Protein AF-A0A258L7W7-F1 (afdb_monomer)

Radius of gyration: 17.02 Å; Cα contacts (8 Å, |Δi|>4): 183; chains: 1; bounding box: 33×35×48 Å

Mean predicted aligned error: 6.88 Å

Nearest PDB structures (foldseek):
  2cfz-assembly1_A  TM=9.525E-01  e=1.573E-09  Pseudomonas aeruginosa PAO1
  2cg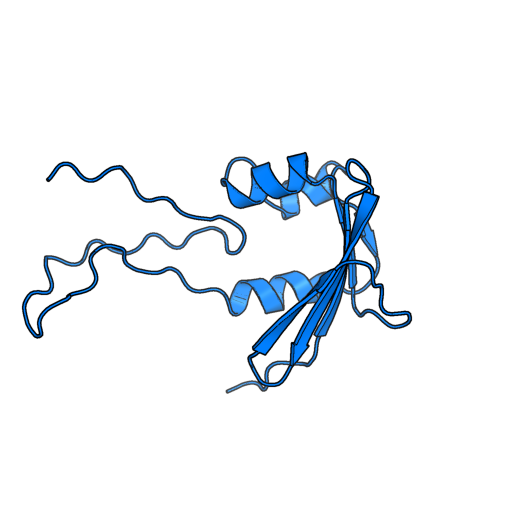2-assembly1_A-2  TM=9.544E-01  e=2.316E-09  Pseudomonas aeruginosa PAO1
  5a23-assembly1_C  TM=9.544E-01  e=4.139E-09  Pseudomonas aeruginosa
  2yhe-assembly3_C  TM=9.056E-01  e=9.753E-08  Pseudomonas sp. DSM 6611
  4av7-assembly3_E  TM=9.564E-01  e=2.737E-07  Pseudomonas sp. DSM 6611

Foldseek 3Di:
DPPQDWFWEWEAAVQVGKIWIWIQDPNDTDIDIPDDDPDGQKYKYAHPVVLVCCQAVVDPPVRCVVVVNIDMDHDPVVVVSQLVSADDDDPQDDPDPPPRDPDDPRDDGRSSYDDPDPPDDD

pLDDT: mean 86.19, std 13.38, range [42.31, 98.0]

Sequence (122 aa):
MKALKQVTINLITPDNGEKFVIEMDNATLTNIAGFQADNADLTLTINRSDLEQT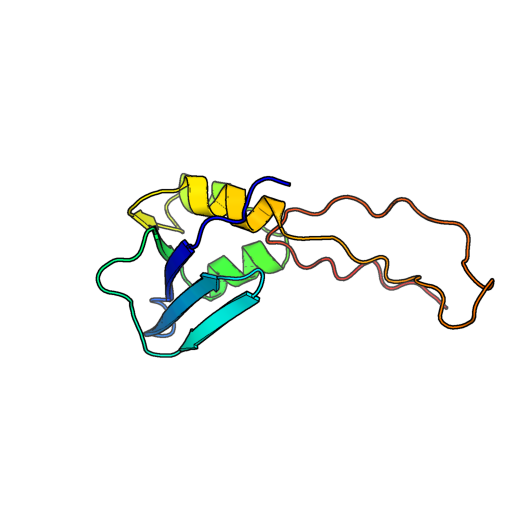MMGAKTLEAQIADGAAKVEGEIGVLKQLAATMIDFDPRFEIMPGTKGKTTAVAHADAYEAQAGKVIAE

Solvent-accessible surface area (backbone atoms only — not comparable to full-atom values): 7470 Å² total; per-residue (Å²): 132,81,79,82,72,72,44,37,33,25,40,35,19,75,80,80,68,49,32,23,28,36,38,36,50,96,96,39,80,47,76,40,80,80,40,70,60,96,82,40,51,24,38,42,38,34,36,55,74,58,50,48,34,17,31,63,61,75,40,55,66,67,57,33,41,73,74,60,63,27,45,79,47,74,48,69,67,54,56,56,55,54,37,73,70,53,78,87,78,65,91,71,62,56,89,51,95,89,61,60,62,88,81,70,81,76,76,84,65,61,64,65,34,59,83,80,67,78,87,72,83,130

Secondary structure (DSSP, 8-state):
-PPPPPEEEEEEETTTTEEEEEEEETTEEEEEET---TT-SEEEEE-HHHHHHHHTTSS-HHHHHHTTSEEEEE-THHHHHHHTT-----TT--SSTT--------PPPPTT----------

Structure (mmCIF, N/CA/C/O backbone):
data_AF-A0A258L7W7-F1
#
_entry.id   AF-A0A258L7W7-F1
#
loop_
_atom_site.group_PDB
_atom_site.id
_atom_site.type_symbol
_atom_site.label_atom_id
_atom_site.label_alt_id
_atom_site.label_comp_id
_atom_site.label_asym_id
_atom_site.label_entity_id
_atom_site.label_seq_id
_atom_site.pdbx_PDB_ins_code
_atom_site.Cartn_x
_atom_site.Cartn_y
_atom_site.Cartn_z
_atom_site.occupancy
_atom_site.B_iso_or_equiv
_atom_site.auth_seq_id
_atom_site.auth_comp_id
_atom_site.auth_asym_id
_atom_site.auth_atom_id
_atom_site.pdbx_PDB_model_num
ATOM 1 N N . MET A 1 1 ? 3.822 -24.293 -8.608 1.00 42.31 1 MET A N 1
ATOM 2 C CA . MET A 1 1 ? 3.197 -23.005 -8.244 1.00 42.31 1 MET A CA 1
ATOM 3 C C . MET A 1 1 ? 2.670 -23.130 -6.829 1.00 42.31 1 MET A C 1
ATOM 5 O O . MET A 1 1 ? 1.856 -24.010 -6.584 1.00 42.31 1 MET A O 1
ATOM 9 N N . LYS A 1 2 ? 3.194 -22.346 -5.883 1.00 48.69 2 LYS A N 1
ATOM 10 C CA . LYS A 1 2 ? 2.608 -22.256 -4.541 1.00 48.69 2 LYS A CA 1
ATOM 11 C C . LYS A 1 2 ? 1.327 -21.432 -4.701 1.00 48.69 2 LYS A C 1
ATOM 13 O O . LYS A 1 2 ? 1.397 -20.375 -5.320 1.00 48.69 2 LYS A O 1
ATOM 18 N N . ALA A 1 3 ? 0.181 -21.940 -4.256 1.00 55.38 3 ALA A N 1
ATOM 19 C CA . ALA A 1 3 ? -1.059 -21.170 -4.304 1.00 55.38 3 ALA A CA 1
ATOM 20 C C . ALA A 1 3 ? -0.843 -19.836 -3.571 1.00 55.38 3 ALA A C 1
ATOM 22 O O . ALA A 1 3 ? -0.252 -19.825 -2.486 1.00 55.38 3 ALA A O 1
ATOM 23 N N . LEU A 1 4 ? -1.264 -18.729 -4.185 1.00 61.53 4 LEU A N 1
ATOM 24 C CA . LEU A 1 4 ? -1.290 -17.434 -3.514 1.00 61.53 4 LEU A CA 1
ATOM 25 C C . LEU A 1 4 ? -2.257 -17.568 -2.341 1.00 61.53 4 LEU A C 1
ATOM 27 O O . LEU A 1 4 ? -3.418 -17.925 -2.531 1.00 61.53 4 LEU A O 1
ATOM 31 N N . LYS A 1 5 ? -1.752 -17.374 -1.122 1.00 75.62 5 LYS A N 1
ATOM 32 C CA . LYS A 1 5 ? -2.595 -17.375 0.071 1.00 75.62 5 LYS A CA 1
ATOM 33 C C . LYS A 1 5 ? -3.522 -16.163 -0.024 1.00 75.62 5 LYS A C 1
ATOM 35 O O . LYS A 1 5 ? -3.027 -15.083 -0.347 1.00 75.62 5 LYS A O 1
ATOM 40 N N . GLN A 1 6 ? -4.808 -16.355 0.264 1.00 88.75 6 GLN A N 1
ATOM 41 C CA . GLN A 1 6 ? -5.735 -15.248 0.475 1.00 88.75 6 GLN A CA 1
ATOM 42 C C . GLN A 1 6 ? -5.211 -14.374 1.614 1.00 88.75 6 GLN A C 1
ATOM 44 O O . GLN A 1 6 ? -4.749 -14.899 2.632 1.00 88.75 6 GLN A O 1
ATOM 49 N N . VAL A 1 7 ? -5.235 -13.065 1.407 1.00 92.44 7 VAL A N 1
ATOM 50 C CA . VAL A 1 7 ? -4.727 -12.086 2.362 1.00 92.44 7 VAL A CA 1
ATOM 51 C C . VAL A 1 7 ? -5.710 -10.933 2.465 1.00 92.44 7 VAL A C 1
ATOM 53 O O . VAL A 1 7 ? -6.142 -10.406 1.439 1.00 92.44 7 VAL A O 1
ATOM 56 N N . THR A 1 8 ? -5.957 -10.483 3.691 1.00 95.31 8 THR A N 1
ATOM 57 C CA . THR A 1 8 ? -6.712 -9.262 3.981 1.00 95.31 8 THR A CA 1
ATOM 58 C C . THR A 1 8 ? -5.858 -8.302 4.808 1.00 95.31 8 THR A C 1
ATOM 60 O O . THR A 1 8 ? -5.382 -8.654 5.887 1.00 95.31 8 THR A O 1
ATOM 63 N N . ILE A 1 9 ? -5.665 -7.076 4.319 1.00 96.75 9 ILE A N 1
ATOM 64 C CA . ILE A 1 9 ? -4.876 -6.024 4.970 1.00 96.75 9 ILE A CA 1
ATOM 65 C C . ILE A 1 9 ? -5.773 -4.813 5.215 1.00 96.75 9 ILE A C 1
ATOM 67 O O . ILE A 1 9 ? -6.413 -4.318 4.291 1.00 96.75 9 ILE A O 1
ATOM 71 N N . ASN A 1 10 ? -5.769 -4.283 6.432 1.00 98.00 10 ASN A N 1
ATOM 72 C CA . ASN A 1 10 ? -6.289 -2.950 6.706 1.00 98.00 10 ASN A CA 1
ATOM 73 C C . ASN A 1 10 ? -5.172 -1.924 6.506 1.00 98.00 10 ASN A C 1
ATOM 75 O O . ASN A 1 10 ? -4.099 -2.054 7.091 1.00 98.00 10 ASN A O 1
ATOM 79 N N . LEU A 1 11 ? -5.429 -0.887 5.715 1.00 97.19 11 LEU A N 1
ATOM 80 C CA . LEU A 1 11 ? -4.560 0.278 5.577 1.00 97.19 11 LEU A CA 1
ATOM 81 C C . LEU A 1 11 ? -5.265 1.495 6.173 1.00 97.19 11 LEU A C 1
ATOM 83 O O . LEU A 1 11 ? -6.393 1.808 5.797 1.00 97.19 11 LEU A O 1
ATOM 87 N N . ILE A 1 12 ? -4.594 2.192 7.084 1.00 97.94 12 ILE A N 1
ATOM 88 C CA . ILE A 1 12 ? -5.111 3.386 7.753 1.00 97.94 12 ILE A CA 1
ATOM 89 C C . ILE A 1 12 ? -4.135 4.534 7.522 1.00 97.94 12 ILE A C 1
ATOM 91 O O . ILE A 1 12 ? -2.970 4.438 7.911 1.00 97.94 12 ILE A O 1
ATOM 95 N N . THR A 1 13 ? -4.627 5.631 6.950 1.00 97.44 13 THR A N 1
ATOM 96 C CA . THR A 1 13 ? -3.865 6.865 6.733 1.00 97.44 13 THR A CA 1
ATOM 97 C C . THR A 1 13 ? -4.406 7.974 7.643 1.00 97.44 13 THR A C 1
ATOM 99 O O . THR A 1 13 ? -5.423 8.602 7.347 1.00 97.44 13 THR A O 1
ATOM 102 N N . PRO A 1 14 ? -3.802 8.189 8.827 1.00 96.75 14 PRO A N 1
ATOM 103 C CA . PRO A 1 14 ? -4.400 9.031 9.864 1.00 96.75 14 PRO A CA 1
ATOM 104 C C . PRO A 1 14 ? -4.337 10.534 9.557 1.00 96.75 14 PRO A C 1
ATOM 106 O O . PRO A 1 14 ? -5.141 11.292 10.092 1.00 96.75 14 PRO A O 1
ATOM 109 N N . ASP A 1 15 ? -3.414 10.963 8.701 1.00 97.00 15 ASP A N 1
ATOM 110 C CA . ASP A 1 15 ? -3.232 12.350 8.267 1.00 97.00 15 ASP A CA 1
ATOM 111 C C . ASP A 1 15 ? -4.370 12.863 7.372 1.00 97.00 15 ASP A C 1
ATOM 113 O O . ASP A 1 15 ? -4.746 14.030 7.474 1.00 97.00 15 ASP A O 1
ATOM 117 N N . ASN A 1 16 ? -4.950 12.000 6.535 1.00 96.31 16 ASN A N 1
ATOM 118 C CA . ASN A 1 16 ? -6.110 12.330 5.700 1.00 96.31 16 ASN A CA 1
ATOM 119 C C . ASN A 1 16 ? -7.417 11.647 6.158 1.00 96.31 16 ASN A C 1
ATOM 121 O O . ASN A 1 16 ? -8.486 11.935 5.622 1.00 96.31 16 ASN A O 1
ATOM 125 N N . GLY A 1 17 ? -7.345 10.774 7.167 1.00 95.12 17 GLY A N 1
ATOM 126 C CA . GLY A 1 17 ? -8.486 10.060 7.742 1.00 95.12 17 GLY A CA 1
ATOM 127 C C . GLY A 1 17 ? -9.024 8.915 6.881 1.00 95.12 17 GLY A C 1
ATOM 128 O O . GLY A 1 17 ? -10.067 8.347 7.221 1.00 95.12 17 GLY A O 1
ATOM 129 N N . GLU A 1 18 ? -8.349 8.566 5.785 1.00 96.44 18 GLU A N 1
ATOM 130 C CA . GLU A 1 18 ? -8.769 7.478 4.910 1.00 96.44 18 GLU A CA 1
ATOM 131 C C . GLU A 1 18 ? -8.425 6.108 5.502 1.00 96.44 18 GLU A C 1
ATOM 133 O O . GLU A 1 18 ? -7.525 5.918 6.328 1.00 96.44 18 GLU A O 1
ATOM 138 N N . LYS A 1 19 ? -9.219 5.127 5.083 1.00 97.19 19 LYS A N 1
ATOM 139 C CA . LYS A 1 19 ? -9.115 3.734 5.500 1.00 97.19 19 LYS A CA 1
ATOM 140 C C . LYS A 1 19 ? -9.430 2.859 4.311 1.00 97.19 19 LYS A C 1
ATOM 142 O O . LYS A 1 19 ? -10.340 3.181 3.545 1.00 97.19 19 LYS A O 1
ATOM 147 N N . PHE A 1 20 ? -8.709 1.761 4.182 1.00 97.25 20 PHE A N 1
ATOM 148 C CA . PHE A 1 20 ? -8.896 0.821 3.096 1.00 97.25 20 PHE A CA 1
ATOM 149 C C . PHE A 1 20 ? -8.839 -0.605 3.621 1.00 97.25 20 PHE A C 1
ATOM 151 O O . PHE A 1 20 ? -7.990 -0.934 4.451 1.00 97.25 20 PHE A O 1
ATOM 158 N N . VAL A 1 21 ? -9.689 -1.460 3.061 1.00 97.38 21 VAL A N 1
ATOM 159 C CA . VAL A 1 21 ? -9.424 -2.899 3.025 1.00 97.38 21 VAL A CA 1
ATOM 160 C C . VAL A 1 21 ? -8.701 -3.188 1.722 1.00 97.38 21 VAL A C 1
ATOM 162 O O . VAL A 1 21 ? -9.146 -2.756 0.660 1.00 97.38 21 VAL A O 1
ATOM 165 N N . ILE A 1 22 ? -7.589 -3.901 1.806 1.00 95.44 22 ILE A N 1
ATOM 166 C CA . ILE A 1 22 ? -6.858 -4.434 0.664 1.00 95.44 22 ILE A CA 1
ATOM 167 C C . ILE A 1 22 ? -6.986 -5.949 0.727 1.00 95.44 22 ILE A C 1
ATOM 169 O O . ILE A 1 22 ? -6.609 -6.561 1.726 1.00 95.44 22 ILE A O 1
ATOM 173 N N . GLU A 1 23 ? -7.501 -6.556 -0.334 1.00 93.81 23 GLU A N 1
ATOM 174 C CA . GLU A 1 23 ? -7.672 -8.004 -0.407 1.00 93.81 23 GLU A CA 1
ATOM 175 C C . GLU A 1 23 ? -6.889 -8.551 -1.591 1.00 93.81 23 GLU A C 1
ATOM 177 O O . GLU A 1 23 ? -6.931 -8.008 -2.694 1.00 93.81 23 GLU A O 1
ATOM 182 N N . MET A 1 24 ? -6.166 -9.641 -1.361 1.00 91.19 24 MET A N 1
ATOM 183 C CA . MET A 1 24 ? -5.583 -10.440 -2.425 1.00 91.19 24 MET A CA 1
ATOM 184 C C . MET A 1 24 ? -6.249 -11.807 -2.411 1.00 91.19 24 MET A C 1
ATOM 186 O O . MET A 1 24 ? -6.038 -12.591 -1.487 1.00 91.19 24 MET A O 1
ATOM 190 N N . ASP A 1 25 ? -7.026 -12.101 -3.447 1.00 90.06 25 ASP A N 1
ATOM 191 C CA . ASP A 1 25 ? -7.675 -13.396 -3.633 1.00 90.06 25 ASP A CA 1
ATOM 192 C C . ASP A 1 25 ? -7.718 -13.763 -5.119 1.00 90.06 25 ASP A C 1
ATOM 194 O O . ASP A 1 25 ? -7.868 -12.900 -5.980 1.00 90.06 25 ASP A O 1
ATOM 198 N N . ASN A 1 26 ? -7.552 -15.047 -5.442 1.00 85.75 26 ASN A N 1
ATOM 199 C CA . ASN A 1 26 ? -7.575 -15.558 -6.819 1.00 85.75 26 ASN A CA 1
ATOM 200 C C . ASN A 1 26 ? -6.694 -14.750 -7.799 1.00 85.75 26 ASN A C 1
ATOM 202 O O . ASN A 1 26 ? -7.102 -14.453 -8.921 1.00 85.75 26 ASN A O 1
ATOM 206 N N . ALA A 1 27 ? -5.483 -14.380 -7.361 1.00 85.38 27 ALA A N 1
ATOM 207 C CA . ALA A 1 27 ? -4.537 -13.540 -8.110 1.00 85.38 27 ALA A CA 1
ATOM 208 C C . ALA A 1 27 ? -5.063 -12.136 -8.484 1.00 85.38 27 ALA A C 1
ATOM 210 O O . ALA A 1 27 ? -4.536 -11.499 -9.392 1.00 85.38 27 ALA A O 1
ATOM 211 N N . THR A 1 28 ? -6.079 -11.645 -7.776 1.00 89.38 28 THR A N 1
ATOM 212 C CA . THR A 1 28 ? -6.634 -10.297 -7.923 1.00 89.38 28 THR A CA 1
ATOM 213 C C . THR A 1 28 ? -6.353 -9.502 -6.654 1.00 89.38 28 THR A C 1
ATOM 215 O O . THR A 1 28 ? -6.636 -9.984 -5.560 1.00 89.38 28 THR A O 1
ATOM 218 N N . LEU A 1 29 ? -5.798 -8.297 -6.805 1.00 93.00 29 LEU A N 1
ATOM 219 C CA . LEU A 1 29 ? -5.598 -7.338 -5.720 1.00 93.00 29 LEU A CA 1
ATOM 220 C C . LEU A 1 29 ? -6.697 -6.271 -5.793 1.00 93.00 29 LEU A C 1
ATOM 222 O O . LEU A 1 29 ? -6.774 -5.535 -6.778 1.00 93.00 29 LEU A O 1
ATOM 226 N N . THR A 1 30 ? -7.544 -6.185 -4.772 1.00 94.25 30 THR A N 1
ATOM 227 C CA . THR A 1 30 ? -8.612 -5.185 -4.657 1.00 94.25 30 THR A CA 1
ATOM 228 C C . THR A 1 30 ? -8.313 -4.215 -3.521 1.00 94.25 30 THR A C 1
ATOM 230 O O . THR A 1 30 ? -7.663 -4.561 -2.536 1.00 94.25 30 THR A O 1
ATOM 233 N N . ASN A 1 31 ? -8.788 -2.977 -3.661 1.00 94.94 31 ASN A N 1
ATOM 234 C CA . ASN A 1 31 ? -8.842 -2.016 -2.568 1.00 94.94 31 ASN A CA 1
ATOM 235 C C . ASN A 1 31 ? -10.274 -1.490 -2.419 1.00 94.94 31 ASN A C 1
ATOM 237 O O . ASN A 1 31 ? -10.993 -1.318 -3.404 1.00 94.94 31 ASN A O 1
ATOM 241 N N . ILE A 1 32 ? -10.709 -1.280 -1.180 1.00 96.19 32 ILE A N 1
ATOM 242 C CA . ILE A 1 32 ? -12.054 -0.799 -0.865 1.00 96.19 32 ILE A CA 1
ATOM 243 C C . ILE A 1 32 ? -11.927 0.347 0.133 1.00 96.19 32 ILE A C 1
ATOM 245 O O . ILE A 1 32 ? -11.579 0.139 1.295 1.00 96.19 32 ILE A O 1
ATOM 249 N N . ALA A 1 33 ? -12.201 1.564 -0.333 1.00 96.19 33 ALA A N 1
ATOM 250 C CA . ALA A 1 33 ? -12.124 2.774 0.476 1.00 96.19 33 ALA A CA 1
ATOM 251 C C . ALA A 1 33 ? -13.274 2.864 1.490 1.00 96.19 33 ALA A C 1
ATOM 253 O O . ALA A 1 33 ? -14.421 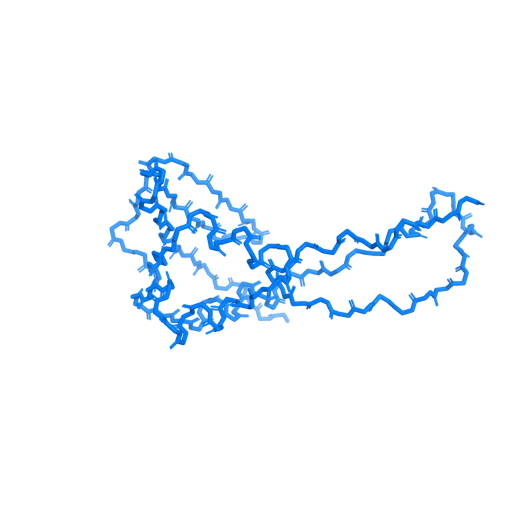2.548 1.179 1.00 96.19 33 ALA A O 1
ATOM 254 N N . GLY A 1 34 ? -12.972 3.357 2.689 1.00 95.88 34 GLY A N 1
ATOM 255 C CA . GLY A 1 34 ? -13.940 3.610 3.759 1.00 95.88 34 GLY A CA 1
ATOM 256 C C . GLY A 1 34 ? -14.265 2.402 4.639 1.00 95.88 34 GLY A C 1
ATOM 257 O O . GLY A 1 34 ? -15.043 2.543 5.581 1.00 95.88 34 GLY A O 1
ATOM 258 N N . PHE A 1 35 ? -13.661 1.241 4.383 1.00 94.94 35 PHE A N 1
ATOM 259 C CA . PHE A 1 35 ? -13.902 0.014 5.142 1.00 94.94 35 PHE A CA 1
ATOM 260 C C . PHE A 1 35 ? -12.648 -0.452 5.882 1.00 94.94 35 PHE A C 1
ATOM 262 O O . PHE A 1 35 ? -11.525 -0.081 5.545 1.00 94.94 35 PHE A O 1
ATOM 269 N N . GLN A 1 36 ? -12.870 -1.281 6.900 1.00 95.69 36 GLN A N 1
ATOM 270 C CA . GLN A 1 36 ? -11.859 -2.098 7.565 1.00 95.69 36 GLN A CA 1
ATOM 271 C C . GLN A 1 36 ? -12.453 -3.490 7.780 1.00 95.69 36 GLN A C 1
ATOM 273 O O . GLN A 1 36 ? -13.647 -3.611 8.054 1.00 95.69 36 GLN A O 1
ATOM 278 N N . ALA A 1 37 ? -11.632 -4.524 7.653 1.00 95.25 37 ALA A N 1
ATOM 279 C CA . ALA A 1 37 ? -12.013 -5.887 7.973 1.00 95.25 37 ALA A CA 1
ATOM 280 C C . ALA A 1 37 ? -11.760 -6.156 9.461 1.00 95.25 37 ALA A C 1
ATOM 282 O O . ALA A 1 37 ? -10.676 -5.863 9.967 1.00 95.25 37 ALA A O 1
ATOM 283 N N . ASP A 1 38 ? -12.734 -6.758 10.146 1.00 93.69 38 ASP A N 1
ATOM 284 C CA . ASP A 1 38 ? -12.603 -7.123 11.564 1.00 93.69 38 ASP A CA 1
ATOM 285 C C . ASP A 1 38 ? -11.526 -8.198 11.790 1.00 93.69 38 ASP A C 1
ATOM 287 O O . ASP A 1 38 ? -10.861 -8.213 12.821 1.00 93.69 38 ASP A O 1
ATOM 291 N N . ASN A 1 39 ? -11.333 -9.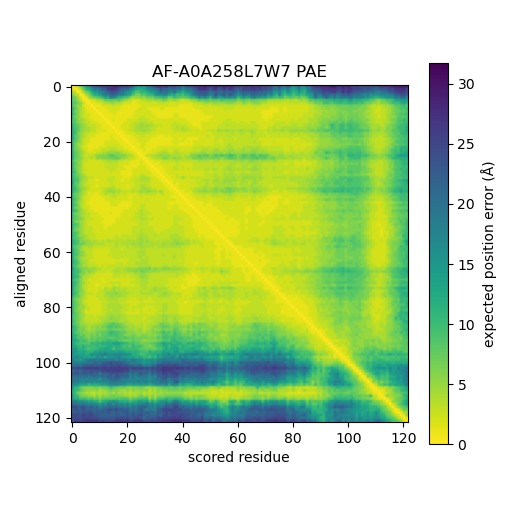081 10.804 1.00 92.19 39 ASN A N 1
ATOM 292 C CA . ASN A 1 39 ? -10.379 -10.192 10.842 1.00 92.19 39 ASN A CA 1
ATOM 293 C C . ASN A 1 39 ? -9.291 -10.026 9.769 1.00 92.19 39 ASN A C 1
ATOM 295 O O . ASN A 1 39 ? -9.096 -10.913 8.940 1.00 92.19 39 ASN A O 1
ATOM 299 N N . ALA A 1 40 ? -8.624 -8.872 9.739 1.00 95.31 40 ALA A N 1
ATOM 300 C CA . ALA A 1 40 ? -7.487 -8.670 8.844 1.00 95.31 40 ALA A CA 1
ATOM 301 C C . ALA A 1 40 ? -6.264 -9.483 9.307 1.00 95.31 40 ALA A C 1
ATOM 303 O O . ALA A 1 40 ? -5.971 -9.551 10.500 1.00 95.31 40 ALA A O 1
ATOM 304 N N . ASP A 1 41 ? -5.510 -10.049 8.361 1.00 95.81 41 ASP A N 1
ATOM 305 C CA . ASP A 1 41 ? -4.215 -10.685 8.641 1.00 95.81 41 ASP A CA 1
ATOM 306 C C . ASP A 1 41 ? -3.170 -9.650 9.089 1.00 95.81 41 ASP A C 1
ATOM 308 O O . ASP A 1 41 ? -2.221 -9.970 9.809 1.00 95.81 41 ASP A O 1
ATOM 312 N N . LEU A 1 42 ? -3.332 -8.407 8.629 1.00 96.56 42 LEU A N 1
ATOM 313 C CA . LEU A 1 42 ? -2.420 -7.302 8.875 1.00 96.56 42 LEU A CA 1
ATOM 314 C C . LEU A 1 42 ? -3.187 -5.983 8.969 1.00 96.56 42 LEU A C 1
ATOM 316 O O . LEU A 1 42 ? -4.048 -5.706 8.140 1.00 96.56 42 LEU A O 1
ATOM 320 N N . THR A 1 43 ? -2.814 -5.126 9.910 1.00 97.69 43 THR A N 1
ATOM 321 C CA . THR A 1 43 ? -3.192 -3.710 9.910 1.00 97.69 43 THR A CA 1
ATOM 322 C C . THR A 1 43 ? -1.936 -2.855 9.809 1.00 97.69 43 THR A C 1
ATOM 324 O O . THR A 1 43 ? -1.053 -2.926 10.663 1.00 97.69 43 THR A O 1
ATOM 327 N N . LEU A 1 44 ? -1.853 -2.055 8.748 1.00 97.19 44 LEU A N 1
ATOM 328 C CA . LEU A 1 44 ? -0.795 -1.088 8.487 1.00 97.19 44 LEU A CA 1
ATOM 329 C C . LEU A 1 44 ? -1.346 0.322 8.713 1.00 97.19 44 LEU A C 1
ATOM 331 O O . LEU A 1 44 ? -2.265 0.760 8.025 1.00 97.19 44 LEU A O 1
ATOM 335 N N . THR A 1 45 ? -0.765 1.045 9.665 1.00 97.75 45 THR A N 1
ATOM 336 C CA . THR A 1 45 ? -1.065 2.463 9.897 1.00 97.75 45 THR A CA 1
ATOM 337 C C . THR A 1 45 ? 0.144 3.298 9.509 1.00 97.75 45 THR A C 1
ATOM 339 O O . THR A 1 45 ? 1.205 3.148 10.109 1.00 97.75 45 THR A O 1
ATOM 342 N N . ILE A 1 46 ? -0.003 4.172 8.521 1.00 97.69 46 ILE A N 1
ATOM 343 C CA . ILE A 1 46 ? 1.068 5.022 7.983 1.00 97.69 46 ILE A CA 1
ATOM 344 C C . ILE A 1 46 ? 0.433 6.294 7.425 1.00 97.69 46 ILE A C 1
ATOM 346 O O . ILE A 1 46 ? -0.635 6.211 6.829 1.00 97.69 46 ILE A O 1
ATOM 350 N N . ASN A 1 47 ? 1.047 7.467 7.593 1.00 97.94 47 ASN A N 1
ATOM 351 C CA . ASN A 1 47 ? 0.530 8.680 6.946 1.00 97.94 47 ASN A CA 1
ATOM 352 C C . ASN A 1 47 ? 0.558 8.528 5.422 1.00 97.94 47 ASN A C 1
ATOM 354 O O . ASN A 1 47 ? 1.488 7.940 4.863 1.00 97.94 47 ASN A O 1
ATOM 358 N N . ARG A 1 48 ? -0.412 9.117 4.728 1.00 96.62 48 ARG A N 1
ATOM 359 C CA . ARG A 1 48 ? -0.438 9.155 3.269 1.00 96.62 48 ARG A CA 1
ATOM 360 C C . ARG A 1 48 ? 0.840 9.778 2.708 1.00 96.62 48 ARG A C 1
ATOM 362 O O . ARG A 1 48 ? 1.420 9.217 1.782 1.00 96.62 48 ARG A O 1
ATOM 369 N N . SER A 1 49 ? 1.326 10.859 3.319 1.00 96.94 49 SER A N 1
ATOM 370 C CA . SER A 1 49 ? 2.585 11.500 2.919 1.00 96.94 49 SER A CA 1
ATOM 371 C C . SER A 1 49 ? 3.803 10.577 3.031 1.00 96.94 49 SER A C 1
ATOM 373 O O . SER A 1 49 ? 4.706 10.644 2.200 1.00 96.94 49 SER A O 1
ATOM 375 N N . ASP A 1 50 ? 3.837 9.712 4.048 1.00 96.12 50 ASP A N 1
ATOM 376 C CA . ASP A 1 50 ? 4.936 8.771 4.291 1.00 96.12 50 ASP A CA 1
ATOM 377 C C . ASP A 1 50 ? 4.864 7.571 3.341 1.00 96.12 50 ASP A C 1
ATOM 379 O O . ASP A 1 50 ? 5.891 7.123 2.823 1.00 96.12 50 ASP A O 1
ATOM 383 N N . LEU A 1 51 ? 3.651 7.092 3.054 1.00 94.38 51 LEU A N 1
ATOM 384 C CA . LEU A 1 51 ? 3.414 6.066 2.043 1.00 94.38 51 LEU A CA 1
ATOM 385 C C . LEU A 1 51 ? 3.870 6.540 0.658 1.00 94.38 51 LEU A C 1
ATOM 387 O O . LEU A 1 51 ? 4.501 5.787 -0.079 1.00 94.38 51 LEU A O 1
ATOM 391 N N . GLU A 1 52 ? 3.610 7.801 0.318 1.00 94.62 52 GLU A N 1
ATOM 392 C CA . GLU A 1 52 ? 4.064 8.398 -0.939 1.00 94.62 52 GLU A CA 1
ATOM 393 C C . GLU A 1 52 ? 5.594 8.444 -1.044 1.00 94.62 52 GLU A C 1
ATOM 395 O O . GLU A 1 52 ? 6.126 8.201 -2.123 1.00 94.62 52 GLU A O 1
ATOM 400 N N . GLN A 1 53 ? 6.326 8.659 0.058 1.00 94.44 53 GLN A N 1
ATOM 401 C CA . GLN A 1 53 ? 7.794 8.554 0.044 1.00 94.44 53 GLN A CA 1
ATOM 402 C C . GLN A 1 53 ? 8.269 7.141 -0.301 1.00 94.44 53 GLN A C 1
ATOM 404 O O . GLN A 1 53 ? 9.254 6.985 -1.025 1.00 94.44 53 GLN A O 1
ATOM 409 N N . THR A 1 54 ? 7.568 6.117 0.186 1.00 93.50 54 THR A N 1
ATOM 410 C CA . THR A 1 54 ? 7.839 4.726 -0.187 1.00 93.50 54 THR A CA 1
ATOM 411 C C . THR A 1 54 ? 7.527 4.471 -1.652 1.00 93.50 54 THR A C 1
ATOM 413 O O . THR A 1 54 ? 8.376 3.940 -2.362 1.00 93.50 54 THR A O 1
ATOM 416 N N . MET A 1 55 ? 6.384 4.954 -2.139 1.00 91.56 55 MET A N 1
ATOM 417 C CA . MET A 1 55 ? 6.026 4.850 -3.554 1.00 91.56 55 MET A CA 1
ATOM 418 C C . MET A 1 55 ? 6.996 5.592 -4.475 1.00 91.56 55 MET A C 1
ATOM 420 O O . MET A 1 55 ? 7.202 5.169 -5.602 1.00 91.56 55 MET A O 1
ATOM 424 N N . MET A 1 56 ? 7.619 6.677 -4.023 1.00 89.75 56 MET A N 1
ATOM 425 C CA . MET A 1 56 ? 8.640 7.393 -4.795 1.00 89.75 56 MET A CA 1
ATOM 426 C C . MET A 1 56 ? 10.045 6.780 -4.682 1.00 89.75 56 MET A C 1
ATOM 428 O O . MET A 1 56 ? 10.976 7.318 -5.277 1.00 89.75 56 MET A O 1
ATOM 432 N N . GLY A 1 57 ? 10.237 5.725 -3.882 1.00 88.81 57 GLY A N 1
ATOM 433 C CA . GLY A 1 57 ? 11.561 5.142 -3.630 1.00 88.81 57 GLY A CA 1
ATOM 434 C C . GLY A 1 57 ? 12.464 6.002 -2.737 1.00 88.81 57 GLY A C 1
ATOM 435 O O . GLY A 1 57 ? 13.643 5.703 -2.562 1.00 88.81 57 GLY A O 1
ATOM 436 N N . ALA A 1 58 ? 11.935 7.075 -2.139 1.00 91.00 58 ALA A N 1
ATOM 437 C CA . ALA A 1 58 ? 12.701 7.957 -1.261 1.00 91.00 58 ALA A CA 1
ATOM 438 C C . ALA A 1 58 ? 13.014 7.294 0.091 1.00 91.00 58 ALA A C 1
ATOM 440 O O . ALA A 1 58 ? 14.038 7.594 0.710 1.00 91.00 58 ALA A O 1
ATOM 441 N N . LYS A 1 59 ? 12.136 6.395 0.556 1.00 93.06 59 LYS A N 1
ATOM 442 C CA . LYS A 1 59 ? 12.309 5.654 1.810 1.00 93.06 59 LYS A CA 1
ATOM 443 C C . LYS A 1 59 ? 11.552 4.328 1.794 1.00 93.06 59 LYS A C 1
ATOM 445 O O . LYS A 1 59 ? 10.340 4.319 1.605 1.00 93.06 59 LYS A O 1
ATOM 450 N N . THR A 1 60 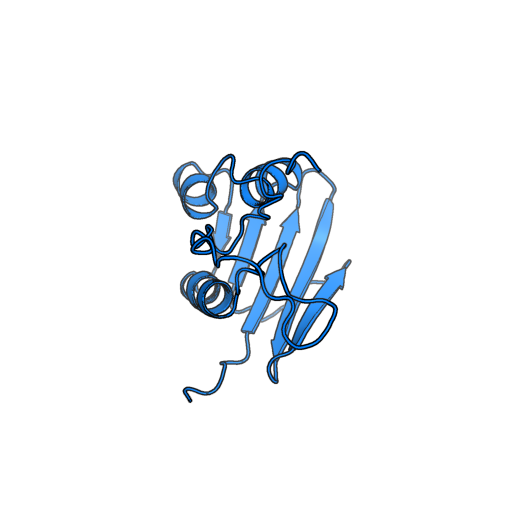? 12.238 3.218 2.056 1.00 93.56 60 THR A N 1
ATOM 451 C CA . THR A 1 60 ? 11.614 1.884 2.027 1.00 93.56 60 THR A CA 1
ATOM 452 C C . THR A 1 60 ? 10.554 1.716 3.116 1.00 93.56 60 THR A C 1
ATOM 454 O O . THR A 1 60 ? 10.613 2.362 4.170 1.00 93.56 60 THR A O 1
ATOM 457 N N . LEU A 1 61 ? 9.595 0.816 2.886 1.00 92.94 61 LEU A N 1
ATOM 458 C CA . LEU A 1 61 ? 8.542 0.533 3.861 1.00 92.94 61 LEU A CA 1
ATOM 459 C C . LEU A 1 61 ? 9.130 -0.025 5.166 1.00 92.94 61 LEU A C 1
ATOM 461 O O . LEU A 1 61 ? 8.700 0.349 6.252 1.00 92.94 61 LEU A O 1
ATOM 465 N N . GLU A 1 62 ? 10.166 -0.862 5.087 1.00 92.44 62 GLU A N 1
ATOM 466 C CA . GLU A 1 62 ? 10.872 -1.390 6.256 1.00 92.44 62 GLU A CA 1
ATOM 467 C C . GLU A 1 62 ? 11.525 -0.279 7.077 1.00 92.44 62 GLU A C 1
ATOM 469 O O . GLU A 1 62 ? 11.507 -0.343 8.304 1.00 92.44 62 GLU A O 1
ATOM 474 N N . ALA A 1 63 ? 12.077 0.748 6.422 1.00 93.88 63 ALA A N 1
ATOM 475 C CA . ALA A 1 63 ? 12.655 1.894 7.112 1.00 93.88 63 ALA A CA 1
ATOM 476 C C . ALA A 1 63 ? 11.574 2.741 7.803 1.00 93.88 63 ALA A C 1
ATOM 478 O O . ALA A 1 63 ? 11.802 3.187 8.924 1.00 93.88 63 ALA A O 1
ATOM 479 N N . GLN A 1 64 ? 10.404 2.917 7.171 1.00 95.00 64 GLN A N 1
ATOM 480 C CA . GLN A 1 64 ? 9.238 3.565 7.793 1.00 95.00 64 GLN A CA 1
ATOM 481 C C . GLN A 1 64 ? 8.726 2.777 9.013 1.00 95.00 64 GLN A C 1
ATOM 483 O O . GLN A 1 64 ? 8.282 3.359 9.998 1.00 95.00 64 GLN A O 1
ATOM 488 N N . ILE A 1 65 ? 8.779 1.442 8.977 1.00 93.81 65 ILE A N 1
ATOM 489 C CA . ILE A 1 65 ? 8.401 0.602 10.126 1.00 93.81 65 ILE A CA 1
ATOM 490 C C . ILE A 1 65 ? 9.454 0.708 11.236 1.00 93.81 65 ILE A C 1
ATOM 492 O O . ILE A 1 65 ? 9.114 0.821 12.413 1.00 93.81 65 ILE A O 1
ATOM 496 N N . ALA A 1 66 ? 10.738 0.681 10.873 1.00 94.00 66 ALA A N 1
ATOM 497 C CA . ALA A 1 66 ? 11.846 0.686 11.823 1.00 94.00 66 ALA A CA 1
ATOM 498 C C . ALA A 1 66 ? 11.950 1.986 12.634 1.00 94.00 66 ALA A C 1
ATOM 500 O O . ALA A 1 66 ? 12.348 1.939 13.797 1.00 94.00 66 ALA A O 1
ATOM 501 N N . ASP A 1 67 ? 11.598 3.132 12.048 1.00 94.06 67 ASP A N 1
ATOM 502 C CA . ASP A 1 67 ? 11.612 4.420 12.747 1.00 94.06 67 ASP A CA 1
ATOM 503 C C . ASP A 1 67 ? 10.257 4.835 13.339 1.00 94.06 67 ASP A C 1
ATOM 505 O O . ASP A 1 67 ? 10.154 5.875 13.992 1.00 94.06 67 ASP A O 1
ATOM 509 N N . GLY A 1 68 ? 9.240 3.985 13.181 1.00 93.62 68 GLY A N 1
ATOM 510 C CA . GLY A 1 68 ? 7.926 4.139 13.796 1.00 93.62 68 GLY A CA 1
ATOM 511 C C . GLY A 1 68 ? 6.958 5.053 13.044 1.00 93.62 68 GLY A C 1
ATOM 512 O O . GLY A 1 68 ? 5.865 5.299 13.561 1.00 93.62 68 GLY A O 1
ATOM 513 N N . ALA A 1 69 ? 7.313 5.533 11.846 1.00 93.81 69 ALA A N 1
ATOM 514 C CA . ALA A 1 69 ? 6.389 6.249 10.963 1.00 93.81 69 ALA A CA 1
ATOM 515 C C . ALA A 1 69 ? 5.250 5.341 10.458 1.00 93.81 69 ALA A C 1
ATOM 517 O O . ALA A 1 69 ? 4.110 5.784 10.311 1.00 93.81 69 ALA A O 1
ATOM 518 N N . ALA A 1 70 ? 5.543 4.055 10.258 1.00 95.62 70 ALA A N 1
ATOM 519 C CA . ALA A 1 70 ? 4.571 3.009 9.985 1.00 95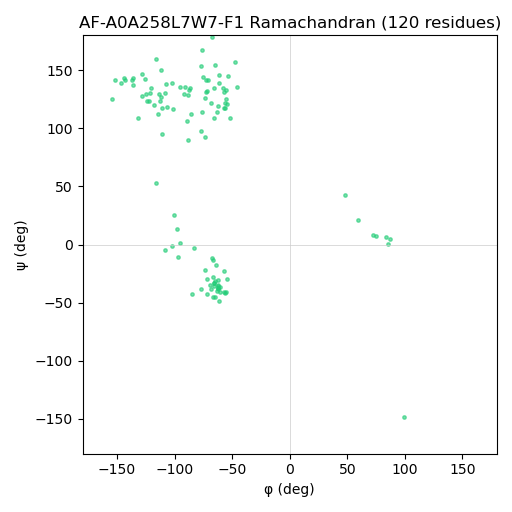.62 70 ALA A CA 1
ATOM 520 C C . ALA A 1 70 ? 4.420 2.087 11.201 1.00 95.62 70 ALA A C 1
ATOM 522 O O . ALA A 1 70 ? 5.396 1.569 11.744 1.00 95.62 70 ALA A O 1
ATOM 523 N N . LYS A 1 71 ? 3.178 1.834 11.607 1.00 96.44 71 LYS A N 1
ATOM 524 C CA . LYS A 1 71 ? 2.835 0.855 12.641 1.00 96.44 71 LYS A CA 1
ATOM 525 C C . LYS A 1 71 ? 2.197 -0.355 11.998 1.00 96.44 71 LYS A C 1
ATOM 527 O O . LYS A 1 71 ? 1.355 -0.218 11.111 1.00 96.44 71 LYS A O 1
ATOM 532 N N . VAL A 1 72 ? 2.593 -1.528 12.471 1.00 95.69 72 VAL A N 1
ATOM 533 C CA . VAL A 1 72 ? 2.128 -2.798 11.930 1.00 95.69 72 VAL A CA 1
ATOM 534 C C . VAL A 1 72 ? 1.616 -3.675 13.056 1.00 95.69 72 VAL A C 1
ATOM 536 O O . VAL A 1 72 ? 2.317 -3.902 14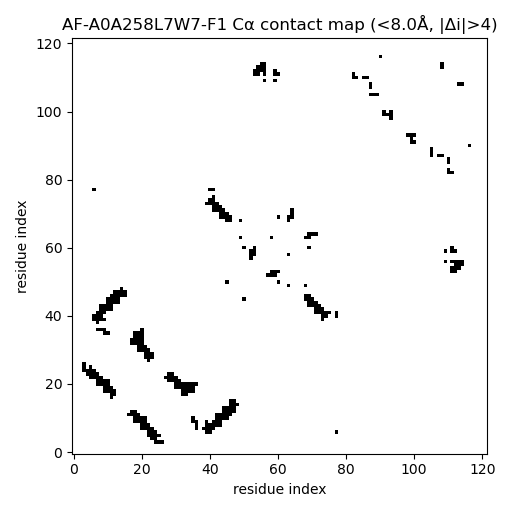.041 1.00 95.69 72 VAL A O 1
ATOM 539 N N . GLU A 1 73 ? 0.399 -4.174 12.890 1.00 95.94 73 GLU A N 1
ATOM 540 C CA . GLU A 1 73 ? -0.262 -5.092 13.813 1.00 95.94 73 GLU A CA 1
ATOM 541 C C . GLU A 1 73 ? -0.680 -6.347 13.036 1.00 95.94 73 GLU A C 1
ATOM 543 O O . GLU A 1 73 ? -1.289 -6.240 11.973 1.00 95.94 73 GLU A O 1
ATOM 548 N N . GLY A 1 74 ? -0.337 -7.537 13.536 1.00 94.12 74 GLY A N 1
ATOM 549 C CA . GLY A 1 74 ? -0.587 -8.810 12.846 1.00 94.12 74 GLY A CA 1
ATOM 550 C C . GLY A 1 74 ? 0.636 -9.371 12.106 1.00 94.12 74 GLY A C 1
ATOM 551 O O . GLY A 1 74 ? 1.779 -9.209 12.540 1.00 94.12 74 GLY A O 1
ATOM 552 N N . GLU A 1 75 ? 0.399 -10.075 10.998 1.00 93.69 75 GLU A N 1
ATOM 553 C CA . GLU A 1 75 ? 1.393 -10.907 10.308 1.00 93.69 75 GLU A CA 1
ATOM 554 C C . GLU A 1 75 ? 2.215 -10.129 9.265 1.00 93.69 75 GLU A C 1
ATOM 556 O O . GLU A 1 75 ? 1.897 -10.111 8.076 1.00 93.69 75 GLU A O 1
ATOM 561 N N . ILE A 1 76 ? 3.346 -9.539 9.674 1.00 90.81 76 ILE A N 1
ATOM 562 C CA . ILE A 1 76 ? 4.244 -8.749 8.793 1.00 90.81 76 ILE A CA 1
ATOM 563 C C . ILE A 1 76 ? 4.689 -9.530 7.538 1.00 90.81 76 ILE A C 1
ATOM 565 O O . ILE A 1 76 ? 4.924 -8.946 6.479 1.00 90.81 76 ILE A O 1
ATOM 569 N N . GLY A 1 77 ? 4.792 -10.862 7.625 1.00 90.50 77 GLY A N 1
ATOM 570 C CA . GLY A 1 77 ? 5.164 -11.726 6.497 1.00 90.50 77 GLY A CA 1
ATOM 571 C C . GLY A 1 77 ? 4.245 -11.592 5.276 1.00 90.50 77 GLY A C 1
ATOM 572 O O . GLY A 1 77 ? 4.686 -11.849 4.154 1.00 90.50 77 GLY A O 1
ATOM 573 N N . VAL A 1 78 ? 3.013 -11.120 5.478 1.00 90.94 78 VAL A N 1
ATOM 574 C CA . VAL A 1 78 ? 2.058 -10.780 4.420 1.00 90.94 78 VAL A CA 1
ATOM 575 C C . VAL A 1 78 ? 2.619 -9.737 3.449 1.00 90.94 78 VAL A C 1
ATOM 577 O O . VAL A 1 78 ? 2.480 -9.904 2.238 1.00 90.94 78 VAL A O 1
ATOM 580 N N . LEU A 1 79 ? 3.319 -8.710 3.944 1.00 90.62 79 LEU A N 1
ATOM 581 C CA . LEU A 1 79 ? 3.938 -7.690 3.091 1.00 90.62 79 LEU A CA 1
ATOM 582 C C . LEU A 1 79 ? 5.007 -8.312 2.185 1.00 90.62 79 LEU A C 1
ATOM 584 O O . LEU A 1 79 ? 5.082 -8.017 0.999 1.00 90.62 79 LEU A O 1
ATOM 588 N N . LYS A 1 80 ? 5.807 -9.253 2.690 1.00 89.12 80 LYS A N 1
ATOM 589 C CA . LYS A 1 80 ? 6.794 -9.952 1.848 1.00 89.12 80 LYS A CA 1
ATOM 590 C C . LYS A 1 80 ? 6.129 -10.811 0.776 1.00 89.12 80 LYS A C 1
ATOM 592 O O . LYS A 1 80 ? 6.653 -10.922 -0.329 1.00 89.12 80 LYS A O 1
ATOM 597 N N . GLN A 1 81 ? 4.988 -11.422 1.095 1.00 88.19 81 GLN A N 1
ATOM 598 C CA . GLN A 1 81 ? 4.216 -12.178 0.114 1.00 88.19 81 GLN A CA 1
ATOM 599 C C . GLN A 1 81 ? 3.669 -11.259 -0.983 1.00 88.19 81 GLN A C 1
ATOM 601 O O . GLN A 1 81 ? 3.791 -11.610 -2.151 1.00 88.19 81 GLN A O 1
ATOM 606 N N . LEU A 1 82 ? 3.111 -10.099 -0.621 1.00 89.12 82 LEU A N 1
ATOM 607 C CA . LEU A 1 82 ? 2.628 -9.109 -1.583 1.00 89.12 82 LEU A CA 1
ATOM 608 C C . LEU A 1 82 ? 3.771 -8.599 -2.471 1.00 89.12 82 LEU A C 1
ATOM 610 O O . LEU A 1 82 ? 3.662 -8.646 -3.694 1.00 89.12 82 LEU A O 1
ATOM 614 N N . ALA A 1 83 ? 4.900 -8.221 -1.868 1.00 89.00 83 ALA A N 1
ATOM 615 C CA . ALA A 1 83 ? 6.095 -7.776 -2.579 1.00 89.00 83 ALA A CA 1
ATOM 616 C C . ALA A 1 83 ? 6.589 -8.805 -3.611 1.00 89.00 83 ALA A C 1
ATOM 618 O O . ALA A 1 83 ? 6.919 -8.446 -4.734 1.00 89.00 83 ALA A O 1
ATOM 619 N N . ALA A 1 84 ? 6.564 -10.099 -3.274 1.00 88.31 84 ALA A N 1
ATOM 620 C CA . ALA A 1 84 ? 6.974 -11.173 -4.183 1.00 88.31 84 ALA A CA 1
ATOM 621 C C . ALA A 1 84 ? 6.050 -11.367 -5.404 1.00 88.31 84 ALA A C 1
ATOM 623 O O . ALA A 1 84 ? 6.397 -12.127 -6.309 1.00 88.31 84 ALA A O 1
ATOM 624 N N . THR A 1 85 ? 4.871 -10.736 -5.418 1.00 87.62 85 THR A N 1
ATOM 625 C CA . THR A 1 85 ? 3.943 -10.753 -6.563 1.00 87.62 85 THR A CA 1
ATOM 626 C C . THR A 1 85 ? 4.069 -9.530 -7.466 1.00 87.62 85 THR A C 1
ATOM 628 O O . THR A 1 85 ? 3.504 -9.535 -8.559 1.00 87.62 85 THR A O 1
ATOM 631 N N . MET A 1 86 ? 4.812 -8.507 -7.035 1.00 86.94 86 MET A N 1
ATOM 632 C CA . MET A 1 86 ? 5.064 -7.312 -7.834 1.00 86.94 86 MET A CA 1
ATOM 633 C C . MET A 1 86 ? 6.080 -7.623 -8.930 1.00 86.94 86 MET A C 1
ATOM 635 O O . MET A 1 86 ? 6.995 -8.427 -8.745 1.00 86.94 86 MET A O 1
ATOM 639 N N . ILE A 1 87 ? 5.896 -7.000 -10.090 1.00 85.12 87 ILE A N 1
ATOM 640 C CA . ILE A 1 87 ? 6.798 -7.138 -11.229 1.00 85.12 87 ILE A CA 1
ATOM 641 C C . ILE A 1 87 ? 7.209 -5.761 -11.724 1.00 85.12 87 ILE A C 1
ATOM 643 O O . ILE A 1 87 ? 6.406 -4.828 -11.725 1.00 85.12 87 ILE A O 1
ATOM 647 N N . ASP A 1 88 ? 8.438 -5.666 -12.211 1.00 80.75 88 ASP A N 1
ATOM 648 C CA . ASP A 1 88 ? 8.909 -4.484 -12.914 1.00 80.75 88 ASP A CA 1
ATOM 649 C C . ASP A 1 88 ? 8.565 -4.577 -14.402 1.00 80.75 88 ASP A C 1
ATOM 651 O O . ASP A 1 88 ? 8.775 -5.606 -15.055 1.00 80.75 88 ASP A O 1
ATOM 655 N N . PHE A 1 89 ? 8.058 -3.478 -14.957 1.00 78.62 89 PHE A N 1
ATOM 656 C CA . PHE A 1 89 ? 7.765 -3.368 -16.382 1.00 78.62 89 PHE A CA 1
ATOM 657 C C . PHE A 1 89 ? 8.929 -2.709 -17.122 1.00 78.62 89 PHE A C 1
ATOM 659 O O . PHE A 1 89 ? 9.449 -1.682 -16.694 1.00 78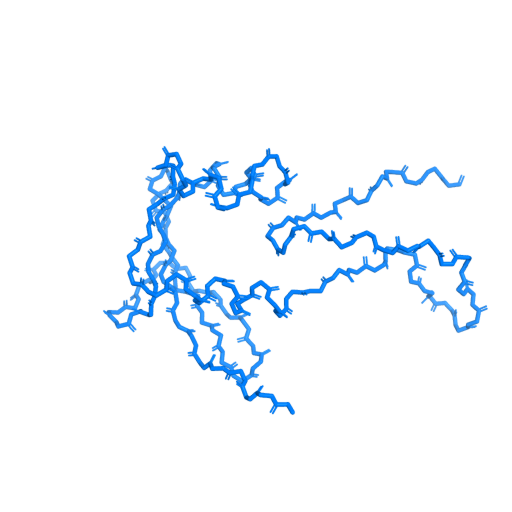.62 89 PHE A O 1
ATOM 666 N N . ASP A 1 90 ? 9.308 -3.266 -18.276 1.00 78.12 90 ASP A N 1
ATOM 667 C CA . ASP A 1 90 ? 10.240 -2.604 -19.192 1.00 78.12 90 ASP A CA 1
ATOM 668 C C . ASP A 1 90 ? 9.500 -1.487 -19.951 1.00 78.12 90 ASP A C 1
ATOM 670 O O . ASP A 1 90 ? 8.632 -1.797 -20.774 1.00 78.12 90 ASP A O 1
ATOM 674 N N . PRO A 1 91 ? 9.834 -0.197 -19.748 1.00 78.06 91 PRO A N 1
ATOM 675 C CA . PRO A 1 91 ? 9.191 0.895 -20.475 1.00 78.06 91 PRO A CA 1
ATOM 676 C C . PRO A 1 91 ? 9.507 0.891 -21.982 1.00 78.06 91 PRO A C 1
ATOM 678 O O . PRO A 1 91 ? 8.851 1.597 -22.742 1.00 78.06 91 PRO A O 1
ATOM 681 N N . ARG A 1 92 ? 10.499 0.113 -22.440 1.00 76.31 92 ARG A N 1
ATOM 682 C CA . ARG A 1 92 ? 10.896 -0.029 -23.853 1.00 76.31 92 ARG A CA 1
ATOM 683 C C . ARG A 1 92 ? 10.350 -1.306 -24.493 1.00 76.31 92 ARG A C 1
ATOM 685 O O . ARG A 1 92 ? 10.950 -1.823 -25.444 1.00 76.31 92 ARG A O 1
ATOM 692 N N . PHE A 1 93 ? 9.241 -1.831 -23.973 1.00 80.31 93 PHE A N 1
ATOM 693 C CA . PHE A 1 93 ? 8.564 -2.968 -24.584 1.00 80.31 93 PHE A CA 1
ATOM 694 C C . PHE A 1 93 ? 8.253 -2.682 -26.064 1.00 80.31 93 PHE A C 1
ATOM 696 O O . PHE A 1 93 ? 8.001 -1.547 -26.474 1.00 80.31 93 PHE A O 1
ATOM 703 N N . GLU A 1 94 ? 8.335 -3.714 -26.900 1.00 84.69 94 GLU A N 1
ATOM 704 C CA . GLU A 1 94 ? 8.110 -3.555 -28.333 1.00 84.69 94 GLU A CA 1
ATOM 705 C C . GLU A 1 94 ? 6.626 -3.312 -28.632 1.00 84.69 94 GLU A C 1
ATOM 707 O O . GLU A 1 94 ? 5.760 -4.035 -28.144 1.00 84.69 94 GLU A O 1
ATOM 712 N N . ILE A 1 95 ? 6.332 -2.296 -29.447 1.00 86.31 95 ILE A N 1
ATOM 713 C CA . ILE A 1 95 ? 4.965 -2.036 -29.925 1.00 86.31 95 ILE A CA 1
ATOM 714 C C . ILE A 1 95 ? 4.677 -2.880 -31.172 1.00 86.31 95 ILE A C 1
ATOM 716 O O . ILE A 1 95 ? 3.601 -3.461 -31.297 1.00 86.31 95 ILE A O 1
ATOM 720 N N . MET A 1 96 ? 5.640 -2.963 -32.098 1.00 89.94 96 MET A N 1
ATOM 721 C CA . MET A 1 96 ? 5.546 -3.815 -33.284 1.00 89.94 96 MET A CA 1
ATOM 722 C C . MET A 1 96 ? 6.377 -5.090 -33.095 1.00 89.94 96 MET A C 1
ATOM 724 O O . MET A 1 96 ? 7.503 -5.006 -32.599 1.00 89.94 96 MET A O 1
ATOM 728 N N . PRO A 1 97 ? 5.878 -6.264 -33.525 1.00 86.06 97 PRO A N 1
ATOM 729 C CA . PRO A 1 97 ? 6.638 -7.505 -33.424 1.00 86.06 97 PRO A CA 1
ATOM 730 C C . PRO A 1 97 ? 8.002 -7.394 -34.113 1.00 86.06 97 PRO A C 1
ATOM 732 O O . PRO A 1 97 ? 8.082 -7.066 -35.298 1.00 86.06 97 PRO A O 1
ATOM 735 N N . GLY A 1 98 ? 9.075 -7.685 -33.378 1.00 84.06 98 GLY A N 1
ATOM 736 C CA . GLY A 1 98 ? 10.438 -7.687 -33.906 1.00 84.06 98 GLY A CA 1
ATOM 737 C C . GLY A 1 98 ? 11.146 -6.331 -33.857 1.00 84.06 98 GLY A C 1
ATOM 738 O O . GLY A 1 98 ? 12.274 -6.235 -34.337 1.00 84.06 98 GLY A O 1
ATOM 739 N N . THR A 1 99 ? 10.542 -5.293 -33.264 1.00 84.69 99 THR A N 1
ATOM 740 C CA . THR A 1 99 ? 11.194 -3.981 -33.078 1.00 84.69 99 THR A CA 1
ATOM 741 C C . THR A 1 99 ? 11.789 -3.794 -31.688 1.00 84.69 99 THR A C 1
ATOM 743 O O . THR A 1 99 ? 12.120 -2.669 -31.306 1.00 84.69 99 THR A O 1
ATOM 746 N N . LYS A 1 100 ? 11.918 -4.869 -30.906 1.00 80.44 100 LYS A N 1
ATOM 747 C CA . LYS A 1 100 ? 12.559 -4.812 -29.594 1.00 80.44 100 LYS A CA 1
ATOM 748 C C . LYS A 1 100 ? 13.979 -4.254 -29.724 1.00 80.44 100 LYS A C 1
ATOM 750 O O . LYS A 1 100 ? 14.839 -4.827 -30.391 1.00 80.44 100 LYS A O 1
ATOM 755 N N . GLY A 1 101 ? 14.218 -3.111 -29.082 1.00 74.69 101 GLY A N 1
ATOM 756 C CA . GLY A 1 101 ? 15.549 -2.521 -28.991 1.00 74.69 101 GLY A CA 1
ATOM 757 C C . GLY A 1 101 ? 16.494 -3.379 -28.144 1.00 74.69 101 GLY A C 1
ATOM 758 O O . GLY A 1 101 ? 16.107 -4.397 -27.569 1.00 74.69 101 GLY A O 1
ATOM 759 N N . LYS A 1 102 ? 17.754 -2.948 -28.012 1.00 71.31 102 LYS A N 1
ATOM 760 C CA . LYS A 1 102 ? 18.685 -3.587 -27.070 1.00 71.31 102 LYS A CA 1
ATOM 761 C C . LYS A 1 102 ? 18.075 -3.558 -25.667 1.00 71.31 102 LYS A C 1
ATOM 763 O O . LYS A 1 102 ? 17.754 -2.485 -25.164 1.00 71.31 102 LYS A O 1
ATOM 768 N N . THR A 1 103 ? 17.910 -4.734 -25.068 1.00 59.19 103 THR A N 1
ATOM 769 C CA . THR A 1 103 ? 17.407 -4.883 -23.702 1.00 59.19 103 THR A CA 1
ATOM 770 C C . THR A 1 103 ? 18.422 -4.282 -22.740 1.00 59.19 103 THR A C 1
ATOM 772 O O . THR A 1 103 ? 19.511 -4.823 -22.557 1.00 59.19 103 THR A O 1
ATOM 775 N N . THR A 1 104 ? 18.089 -3.145 -22.143 1.00 56.84 104 THR A N 1
ATOM 776 C CA . THR A 1 104 ? 18.683 -2.745 -20.869 1.00 56.84 104 THR A CA 1
ATOM 777 C C . THR A 1 104 ? 18.078 -3.639 -19.797 1.00 56.84 104 THR A C 1
ATOM 779 O O . THR A 1 104 ? 16.866 -3.834 -19.790 1.00 56.84 104 THR A O 1
ATOM 782 N N . ALA A 1 105 ? 18.905 -4.231 -18.934 1.00 57.50 105 ALA A N 1
ATOM 783 C CA . ALA A 1 105 ? 18.395 -4.981 -17.794 1.00 57.50 105 ALA A CA 1
ATOM 784 C C . ALA A 1 105 ? 17.461 -4.062 -16.993 1.00 57.50 105 ALA A C 1
ATOM 786 O O . ALA A 1 105 ? 17.888 -2.984 -16.577 1.00 57.50 105 ALA A O 1
ATOM 787 N N . VAL A 1 106 ? 16.196 -4.458 -16.838 1.00 59.09 106 VAL A N 1
ATOM 788 C CA . VAL A 1 106 ? 15.275 -3.772 -15.930 1.00 59.09 106 VAL A CA 1
ATOM 789 C C . VAL A 1 106 ? 15.865 -3.957 -14.537 1.00 59.09 106 VAL A C 1
ATOM 791 O O . VAL A 1 106 ? 16.050 -5.089 -14.086 1.00 59.09 106 VAL A O 1
ATOM 794 N N . ALA A 1 107 ? 16.295 -2.862 -13.915 1.00 61.78 107 ALA A N 1
ATOM 795 C CA . ALA A 1 107 ? 16.814 -2.913 -12.560 1.00 61.78 107 ALA A CA 1
ATOM 796 C C . ALA A 1 107 ? 15.644 -3.254 -11.637 1.00 61.78 107 ALA A C 1
ATOM 798 O O . ALA A 1 107 ? 14.660 -2.521 -11.632 1.00 61.78 107 ALA A O 1
ATOM 799 N N . HIS A 1 108 ? 15.757 -4.358 -10.895 1.00 65.25 108 HIS A N 1
ATOM 800 C CA . HIS A 1 108 ? 14.728 -4.768 -9.943 1.00 65.25 108 HIS A CA 1
ATOM 801 C C . HIS A 1 108 ? 14.501 -3.638 -8.933 1.00 65.25 108 HIS A C 1
ATOM 803 O O . HIS A 1 108 ? 15.443 -3.262 -8.227 1.00 65.25 108 HIS A O 1
ATOM 809 N N . ALA A 1 109 ? 13.291 -3.081 -8.898 1.00 69.06 109 ALA A N 1
ATOM 810 C CA . ALA A 1 109 ? 12.926 -2.021 -7.963 1.00 69.06 109 ALA A CA 1
ATOM 811 C C . ALA A 1 109 ? 12.691 -2.580 -6.558 1.00 69.06 109 ALA A C 1
ATOM 813 O O . ALA A 1 109 ? 12.561 -3.791 -6.368 1.00 69.06 109 ALA A O 1
ATOM 814 N N . ASP A 1 110 ? 12.599 -1.711 -5.553 1.00 84.81 110 ASP A N 1
ATOM 815 C CA . ASP A 1 110 ? 11.854 -2.106 -4.361 1.00 84.81 110 ASP A CA 1
ATOM 816 C C . ASP A 1 110 ? 10.393 -2.382 -4.759 1.00 84.81 110 ASP A C 1
ATOM 818 O O . ASP A 1 110 ? 9.820 -1.661 -5.574 1.00 84.81 110 ASP A O 1
ATOM 822 N N . ALA A 1 111 ? 9.777 -3.429 -4.208 1.00 87.38 111 ALA A N 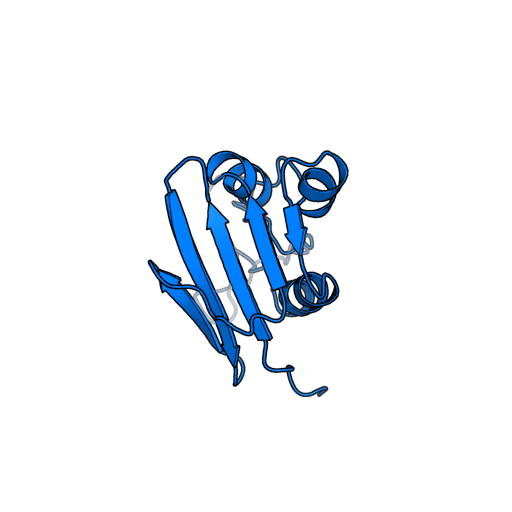1
ATOM 823 C CA . ALA A 1 111 ? 8.444 -3.862 -4.631 1.00 87.38 111 ALA A CA 1
ATOM 824 C C . ALA A 1 111 ? 7.338 -2.823 -4.365 1.00 87.38 111 ALA A C 1
ATOM 826 O O . ALA A 1 111 ? 6.251 -2.929 -4.933 1.00 87.38 111 ALA A O 1
ATOM 827 N N . TYR A 1 112 ? 7.593 -1.850 -3.488 1.00 90.88 112 TYR A N 1
ATOM 828 C CA . TYR A 1 112 ? 6.654 -0.778 -3.164 1.00 90.88 112 TYR A CA 1
ATOM 829 C C . TYR A 1 112 ? 6.989 0.554 -3.834 1.00 90.88 112 TYR A C 1
ATOM 831 O O . TYR A 1 112 ? 6.244 1.516 -3.655 1.00 90.88 112 TYR A O 1
ATOM 839 N N . GLU A 1 113 ? 8.074 0.615 -4.602 1.00 89.12 113 GLU A N 1
ATOM 840 C CA . GLU A 1 113 ? 8.507 1.792 -5.344 1.00 89.12 113 GLU A CA 1
ATOM 841 C C . GLU A 1 113 ? 7.918 1.793 -6.762 1.00 89.12 113 GLU A C 1
ATOM 843 O O . GLU A 1 113 ? 7.951 0.804 -7.491 1.00 89.12 113 GLU A O 1
ATOM 848 N N . ALA A 1 114 ? 7.426 2.949 -7.196 1.00 80.19 114 ALA A N 1
ATOM 849 C CA . ALA A 1 114 ? 7.084 3.220 -8.578 1.00 80.19 114 ALA A CA 1
ATOM 850 C C . ALA A 1 114 ? 8.310 3.787 -9.307 1.00 80.19 114 ALA A C 1
ATOM 852 O O . ALA A 1 114 ? 8.658 4.960 -9.154 1.00 80.19 114 ALA A O 1
ATOM 853 N N . GLN A 1 115 ? 8.939 2.985 -10.168 1.00 70.69 115 GLN A N 1
ATOM 854 C CA . GLN A 1 115 ? 9.990 3.491 -11.048 1.00 70.69 115 GLN A CA 1
ATOM 855 C C . GLN A 1 115 ? 9.394 4.276 -12.224 1.00 70.69 115 GLN A C 1
ATOM 857 O O . GLN A 1 115 ? 9.050 3.725 -13.271 1.00 70.69 115 GLN A O 1
ATOM 862 N N . ALA A 1 116 ? 9.360 5.602 -12.103 1.00 61.28 116 ALA A N 1
ATOM 863 C CA . ALA A 1 116 ? 9.395 6.462 -13.277 1.00 61.28 116 ALA A CA 1
ATOM 864 C C . ALA A 1 116 ? 10.836 6.426 -13.810 1.00 61.28 116 ALA A C 1
ATOM 866 O O . ALA A 1 116 ? 11.704 7.149 -13.322 1.00 61.28 116 ALA A O 1
ATOM 867 N N . GLY A 1 117 ? 11.130 5.518 -14.749 1.00 59.75 117 GLY A N 1
ATOM 868 C CA . GLY A 1 117 ? 12.456 5.427 -15.371 1.00 59.75 117 GLY A CA 1
ATOM 869 C C . GLY A 1 117 ? 12.971 6.801 -15.831 1.00 59.75 117 GLY A C 1
ATOM 870 O O . GLY A 1 117 ? 12.186 7.723 -16.056 1.00 59.75 117 GLY A O 1
ATOM 871 N N . LYS A 1 118 ? 14.298 6.965 -15.967 1.00 56.50 118 LYS A N 1
ATOM 872 C CA . LYS A 1 118 ? 14.892 8.228 -16.457 1.00 56.50 118 LYS A CA 1
ATOM 873 C C . LYS A 1 118 ? 14.128 8.726 -17.685 1.00 56.50 118 LYS A C 1
ATOM 875 O O . LYS A 1 118 ? 13.882 7.923 -18.579 1.00 56.50 118 LYS A O 1
ATOM 880 N N . VAL A 1 119 ? 13.828 10.030 -17.750 1.00 55.47 119 VAL A N 1
ATOM 881 C CA . VAL A 1 119 ? 13.338 10.672 -18.981 1.00 55.47 119 VAL A CA 1
ATOM 882 C C . VAL A 1 119 ? 14.315 10.303 -20.090 1.00 55.47 119 VAL A C 1
ATOM 884 O O . VAL A 1 119 ? 15.483 10.698 -20.066 1.00 55.47 119 VAL A O 1
ATOM 887 N N . ILE A 1 120 ? 13.861 9.450 -20.999 1.00 54.97 120 ILE A N 1
ATOM 888 C CA . ILE A 1 120 ? 14.689 8.951 -22.083 1.00 54.97 120 ILE A CA 1
ATOM 889 C C . ILE A 1 120 ? 14.569 10.007 -23.174 1.00 54.97 120 ILE A C 1
ATOM 891 O O . ILE A 1 120 ? 13.476 10.214 -23.694 1.00 54.97 120 ILE A O 1
ATOM 895 N N . ALA A 1 121 ? 15.658 10.726 -23.454 1.00 61.81 121 ALA A N 1
ATOM 896 C CA . ALA A 1 121 ? 15.702 11.624 -24.603 1.00 61.81 121 ALA A CA 1
ATOM 897 C C . ALA A 1 121 ? 15.393 10.816 -25.874 1.00 61.81 121 ALA A C 1
ATOM 899 O O . ALA A 1 121 ? 15.945 9.723 -26.044 1.00 61.81 121 ALA A O 1
ATOM 900 N N . GLU A 1 122 ? 14.478 11.343 -26.689 1.00 53.28 122 GLU A N 1
ATOM 901 C CA . GLU A 1 122 ? 14.061 10.771 -27.977 1.00 53.28 122 GLU A CA 1
ATOM 902 C C . GLU A 1 122 ? 15.227 10.645 -28.967 1.00 53.28 122 GLU A C 1
ATOM 904 O O . GLU A 1 122 ? 16.092 11.555 -29.003 1.00 53.28 122 GLU A O 1
#